Protein AF-A0A7X2LU34-F1 (afdb_monomer)

pLDDT: mean 75.91, std 15.48, range [50.25, 92.31]

Structure (mmCIF, N/CA/C/O backbone):
data_AF-A0A7X2LU34-F1
#
_entry.id   AF-A0A7X2LU34-F1
#
loop_
_atom_site.group_PDB
_atom_site.id
_atom_site.type_symbol
_atom_site.label_atom_id
_atom_site.label_alt_id
_atom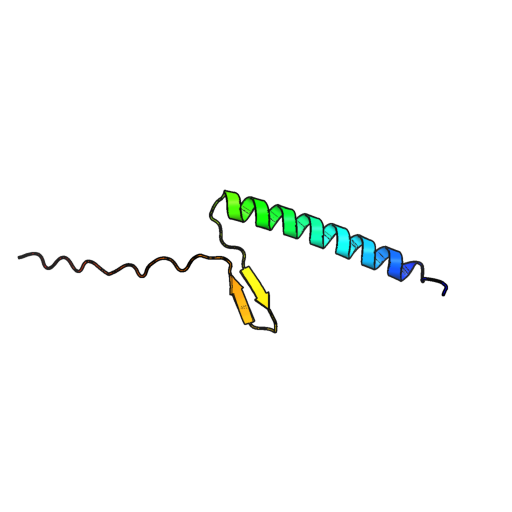_site.label_comp_id
_atom_site.label_asym_id
_atom_site.label_entity_id
_atom_site.label_seq_id
_atom_site.pdbx_PDB_ins_code
_atom_site.Cartn_x
_atom_site.Cartn_y
_atom_site.Cartn_z
_atom_site.occupancy
_atom_site.B_iso_or_equiv
_atom_site.auth_seq_id
_atom_site.auth_comp_id
_atom_site.auth_asym_id
_atom_site.auth_atom_id
_atom_site.pdbx_PDB_model_num
ATOM 1 N N . MET A 1 1 ? 19.218 -25.518 -14.297 1.00 51.41 1 MET A N 1
ATOM 2 C CA . MET A 1 1 ? 17.934 -24.858 -14.622 1.00 51.41 1 MET A CA 1
ATOM 3 C C . MET A 1 1 ? 18.216 -23.647 -15.497 1.00 51.41 1 MET A C 1
ATOM 5 O O . MET A 1 1 ? 18.975 -22.787 -15.073 1.00 51.41 1 MET A O 1
ATOM 9 N N . LYS A 1 2 ? 17.693 -23.605 -16.728 1.00 54.00 2 LYS A N 1
ATOM 10 C CA . LYS A 1 2 ? 17.775 -22.414 -17.587 1.00 54.00 2 LYS A CA 1
ATOM 11 C C . LYS A 1 2 ? 16.582 -21.528 -17.226 1.00 54.00 2 LYS A C 1
ATOM 13 O O . LYS A 1 2 ? 15.459 -21.906 -17.526 1.00 54.00 2 LYS A O 1
ATOM 18 N N . THR A 1 3 ? 16.812 -20.420 -16.527 1.00 57.88 3 THR A N 1
ATOM 19 C CA . THR A 1 3 ? 15.765 -19.418 -16.289 1.00 57.88 3 THR A CA 1
ATOM 20 C C . THR A 1 3 ? 15.416 -18.765 -17.617 1.00 57.88 3 THR A C 1
ATOM 22 O O . THR A 1 3 ? 16.289 -18.275 -18.342 1.00 57.88 3 THR A O 1
ATOM 25 N N . ASN A 1 4 ? 14.138 -18.808 -17.973 1.00 63.25 4 ASN A N 1
ATOM 26 C CA . ASN A 1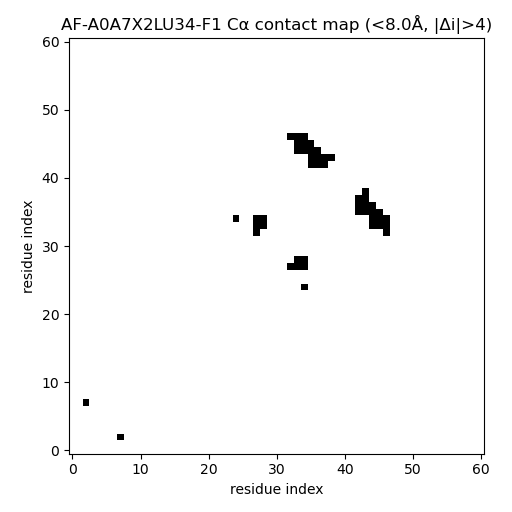 4 ? 13.679 -18.301 -19.256 1.00 63.25 4 ASN A CA 1
ATOM 27 C C . ASN A 1 4 ? 13.784 -16.770 -19.226 1.00 63.25 4 ASN A C 1
ATOM 29 O O . ASN A 1 4 ? 13.442 -16.133 -18.231 1.00 63.25 4 ASN A O 1
ATOM 33 N N . LYS A 1 5 ? 14.263 -16.149 -20.311 1.00 62.16 5 LYS A N 1
ATOM 34 C CA . LYS A 1 5 ? 14.468 -14.685 -20.413 1.00 62.16 5 LYS A CA 1
ATOM 35 C C . LYS A 1 5 ? 13.227 -13.879 -19.979 1.00 62.16 5 LYS A C 1
ATOM 37 O O . LYS A 1 5 ? 13.361 -12.790 -19.427 1.00 62.16 5 LYS A O 1
ATOM 42 N N . ASN A 1 6 ? 12.046 -14.470 -20.156 1.00 62.88 6 ASN A N 1
ATOM 43 C CA . ASN A 1 6 ? 10.740 -13.927 -19.789 1.00 62.88 6 ASN A CA 1
ATOM 44 C C . ASN A 1 6 ? 10.518 -13.854 -18.264 1.00 62.88 6 ASN A C 1
ATOM 46 O O . ASN A 1 6 ? 9.960 -12.873 -17.785 1.00 62.88 6 ASN A O 1
ATOM 50 N N . GLU A 1 7 ? 11.009 -14.823 -17.481 1.00 63.19 7 GLU A N 1
ATOM 51 C CA . GLU A 1 7 ? 10.902 -14.800 -16.008 1.00 63.19 7 GLU A CA 1
ATOM 52 C C . GLU A 1 7 ? 11.711 -13.651 -15.403 1.00 63.19 7 GLU A C 1
ATOM 54 O O . GLU A 1 7 ? 11.261 -12.979 -14.476 1.00 63.19 7 GLU A O 1
ATOM 59 N N . ARG A 1 8 ? 12.897 -13.381 -15.965 1.00 69.56 8 ARG A N 1
ATOM 60 C CA . ARG A 1 8 ? 13.764 -12.282 -15.514 1.00 69.56 8 ARG A CA 1
ATOM 61 C C . ARG A 1 8 ? 13.115 -10.919 -15.734 1.00 69.56 8 ARG A C 1
ATOM 63 O O . ARG A 1 8 ? 13.316 -10.015 -14.928 1.00 69.56 8 ARG A O 1
ATOM 70 N N . TRP A 1 9 ? 12.351 -10.780 -16.815 1.00 71.50 9 TRP A N 1
ATOM 71 C CA . TRP A 1 9 ? 11.653 -9.544 -17.152 1.00 71.50 9 TRP A CA 1
ATOM 72 C C . TRP A 1 9 ? 10.477 -9.312 -16.197 1.00 71.50 9 TRP A C 1
ATOM 74 O O . TRP A 1 9 ? 10.441 -8.285 -15.526 1.00 71.50 9 TRP A O 1
ATOM 84 N N . SER A 1 10 ? 9.599 -10.301 -16.007 1.00 72.19 10 SER A N 1
ATOM 85 C CA . SER A 1 10 ? 8.463 -10.195 -15.077 1.00 72.19 10 SER A CA 1
ATOM 86 C C . SER A 1 10 ? 8.893 -9.921 -13.631 1.00 72.19 10 SER A C 1
ATOM 88 O O . SER A 1 10 ? 8.314 -9.064 -12.963 1.00 72.19 10 SER A O 1
ATOM 90 N N . ALA A 1 11 ? 9.956 -10.578 -13.156 1.00 77.88 11 ALA A N 1
ATOM 91 C CA . ALA A 1 11 ? 10.509 -10.327 -11.824 1.00 77.88 11 ALA A CA 1
ATOM 92 C C . ALA A 1 11 ? 11.049 -8.893 -11.667 1.00 77.88 11 ALA A C 1
ATOM 94 O O . ALA A 1 11 ? 10.956 -8.304 -10.590 1.00 77.88 11 ALA A O 1
ATOM 95 N N . HIS A 1 12 ? 11.587 -8.306 -12.740 1.00 78.69 12 HIS A N 1
ATOM 96 C CA . HIS A 1 12 ? 12.082 -6.933 -12.727 1.00 78.69 12 HIS A CA 1
ATOM 97 C C . HIS A 1 12 ? 10.948 -5.909 -12.587 1.00 78.69 12 HIS A C 1
ATOM 99 O O . HIS A 1 12 ? 11.058 -4.998 -11.767 1.00 78.69 12 HIS A O 1
ATOM 105 N N . PHE A 1 13 ? 9.842 -6.084 -13.318 1.00 76.50 13 PHE A N 1
ATOM 106 C CA . PHE A 1 13 ? 8.664 -5.217 -13.179 1.00 76.50 13 PHE A CA 1
ATOM 107 C C . PHE A 1 13 ? 8.005 -5.358 -11.812 1.00 76.50 13 PHE A C 1
ATOM 109 O O . PHE A 1 13 ? 7.668 -4.349 -11.197 1.00 76.50 13 PHE A O 1
ATOM 116 N N . ALA A 1 14 ? 7.892 -6.586 -11.298 1.00 78.31 14 ALA A N 1
ATOM 117 C CA . ALA A 1 14 ? 7.393 -6.818 -9.947 1.00 78.31 14 ALA A CA 1
ATOM 118 C C . ALA A 1 14 ? 8.256 -6.097 -8.898 1.00 78.31 14 ALA A C 1
ATOM 120 O O . ALA A 1 14 ? 7.727 -5.462 -7.989 1.00 78.31 14 ALA A O 1
ATOM 121 N N . ARG A 1 15 ? 9.587 -6.122 -9.055 1.00 81.56 15 ARG A N 1
ATOM 122 C CA . ARG A 1 15 ? 10.511 -5.403 -8.169 1.00 81.56 15 ARG A CA 1
ATOM 123 C C . ARG A 1 15 ? 10.286 -3.888 -8.207 1.00 81.56 15 ARG A C 1
ATOM 125 O O . ARG A 1 15 ? 10.180 -3.288 -7.144 1.00 81.56 15 ARG A O 1
ATOM 132 N N . ILE A 1 16 ? 10.184 -3.292 -9.399 1.00 82.88 16 ILE A N 1
ATOM 133 C CA . ILE A 1 16 ? 9.928 -1.847 -9.558 1.00 82.88 16 ILE A CA 1
ATOM 134 C C . ILE A 1 16 ? 8.580 -1.468 -8.935 1.00 82.88 16 ILE A C 1
ATOM 136 O O . ILE A 1 16 ? 8.497 -0.494 -8.191 1.00 82.88 16 ILE A O 1
ATOM 140 N N . GLY A 1 17 ? 7.535 -2.255 -9.199 1.00 82.38 17 GLY A N 1
ATOM 141 C CA . GLY A 1 17 ? 6.210 -2.028 -8.626 1.00 82.38 17 GLY A CA 1
ATOM 142 C C . GLY A 1 17 ? 6.230 -2.070 -7.099 1.00 82.38 17 GLY A C 1
ATOM 143 O O . GLY A 1 17 ? 5.717 -1.162 -6.451 1.00 82.38 17 GLY A O 1
ATOM 144 N N . ASN A 1 18 ? 6.888 -3.074 -6.517 1.00 88.81 18 ASN A N 1
ATOM 145 C CA . ASN A 1 18 ? 7.011 -3.207 -5.065 1.00 88.81 18 ASN A CA 1
ATOM 146 C C . ASN A 1 18 ? 7.772 -2.034 -4.430 1.00 88.81 18 ASN A C 1
ATOM 148 O O . ASN A 1 18 ? 7.406 -1.574 -3.348 1.00 88.81 18 ASN A O 1
ATOM 152 N N . GLU A 1 19 ? 8.814 -1.540 -5.098 1.00 91.62 19 GLU A N 1
ATOM 153 C CA . GLU A 1 19 ? 9.603 -0.393 -4.646 1.00 91.62 19 GLU A CA 1
ATOM 154 C C . GLU A 1 19 ? 8.767 0.898 -4.657 1.00 91.62 19 GLU A C 1
ATOM 156 O O . GLU A 1 19 ? 8.655 1.566 -3.628 1.00 91.62 19 GLU A O 1
ATOM 161 N N . ALA A 1 20 ? 8.066 1.177 -5.760 1.00 89.69 20 ALA A N 1
ATOM 162 C CA . ALA A 1 20 ? 7.172 2.330 -5.876 1.00 89.69 20 ALA A CA 1
ATOM 163 C C . ALA A 1 20 ? 6.018 2.294 -4.856 1.00 89.69 20 ALA A C 1
ATOM 165 O O . ALA A 1 20 ? 5.706 3.308 -4.227 1.00 89.69 20 ALA A O 1
ATOM 166 N N . VAL A 1 21 ? 5.405 1.123 -4.642 1.00 89.06 21 VAL A N 1
ATOM 167 C CA . VAL A 1 21 ? 4.351 0.941 -3.630 1.00 89.06 21 VAL A CA 1
ATOM 168 C C . VAL A 1 21 ? 4.891 1.234 -2.231 1.00 89.06 21 VAL A C 1
ATOM 170 O O . VAL A 1 21 ? 4.233 1.924 -1.452 1.00 89.06 21 VAL A O 1
ATOM 173 N N . ARG A 1 22 ? 6.102 0.767 -1.909 1.00 89.56 22 ARG A N 1
ATOM 174 C CA . ARG A 1 22 ? 6.727 1.017 -0.606 1.00 89.56 22 ARG A CA 1
ATOM 175 C C . ARG A 1 22 ? 6.978 2.506 -0.372 1.00 89.56 22 ARG A C 1
ATOM 177 O O . ARG A 1 22 ? 6.700 2.994 0.724 1.00 89.56 22 ARG A O 1
ATOM 184 N N . GLU A 1 23 ? 7.479 3.223 -1.375 1.00 92.19 23 GLU A N 1
ATOM 185 C CA . GLU A 1 23 ? 7.694 4.671 -1.278 1.00 92.19 23 GLU A CA 1
ATOM 186 C C . GLU A 1 23 ? 6.387 5.437 -1.073 1.00 92.19 23 GLU A C 1
ATOM 188 O O . GLU A 1 23 ? 6.306 6.284 -0.182 1.00 92.19 23 GLU A O 1
ATOM 193 N N . ALA A 1 24 ? 5.354 5.120 -1.858 1.00 89.69 24 ALA A N 1
ATOM 194 C CA . ALA A 1 24 ? 4.043 5.748 -1.731 1.00 89.69 24 ALA A CA 1
ATOM 195 C C . ALA A 1 24 ? 3.458 5.525 -0.331 1.00 89.69 24 ALA A C 1
ATOM 197 O O . ALA A 1 24 ? 3.019 6.472 0.318 1.00 89.69 24 ALA A O 1
ATOM 198 N N . GLN A 1 25 ? 3.543 4.296 0.185 1.00 91.25 25 GLN A N 1
ATOM 199 C CA . GLN A 1 25 ? 3.067 3.980 1.529 1.00 91.25 25 GLN A CA 1
ATOM 200 C C . GLN A 1 25 ? 3.836 4.722 2.623 1.00 91.25 25 GLN A C 1
ATOM 202 O O . GLN A 1 25 ? 3.242 5.160 3.609 1.00 91.25 25 GLN A O 1
ATOM 207 N N . ALA A 1 26 ? 5.154 4.866 2.471 1.00 91.38 26 ALA A N 1
ATOM 208 C CA . ALA A 1 26 ? 5.973 5.622 3.410 1.00 91.38 26 ALA A CA 1
ATOM 209 C C . ALA A 1 26 ? 5.594 7.111 3.421 1.00 91.38 26 ALA A C 1
ATOM 211 O O . ALA A 1 26 ? 5.432 7.683 4.497 1.00 91.38 26 ALA A O 1
ATOM 212 N N . ARG A 1 27 ? 5.382 7.718 2.245 1.00 91.88 27 ARG A N 1
ATOM 213 C CA . ARG A 1 27 ? 4.914 9.110 2.131 1.00 91.88 27 ARG A CA 1
ATOM 214 C C . ARG A 1 27 ? 3.515 9.282 2.716 1.00 91.88 27 ARG A C 1
ATOM 216 O O . ARG A 1 27 ? 3.289 10.220 3.468 1.00 91.88 27 ARG A O 1
ATOM 223 N N . ASN A 1 28 ? 2.607 8.345 2.462 1.00 90.69 28 ASN A N 1
ATOM 224 C CA . ASN A 1 28 ? 1.266 8.366 3.043 1.00 90.69 28 ASN A CA 1
ATOM 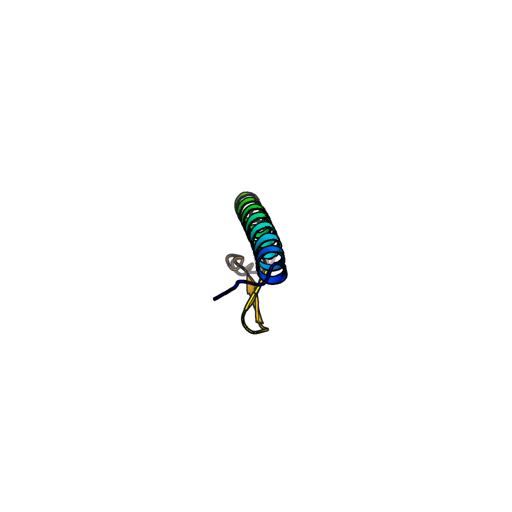225 C C . ASN A 1 28 ? 1.315 8.367 4.578 1.00 90.69 28 ASN A C 1
ATOM 227 O O . ASN A 1 28 ? 0.659 9.195 5.200 1.00 90.69 28 ASN A O 1
ATOM 231 N N . ARG A 1 29 ? 2.185 7.550 5.192 1.00 87.69 29 ARG A N 1
ATOM 232 C 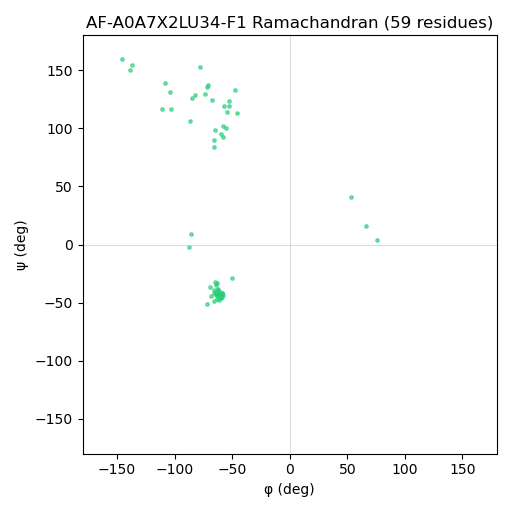CA . ARG A 1 29 ? 2.395 7.564 6.653 1.00 87.69 29 ARG A CA 1
ATOM 233 C C . ARG A 1 29 ? 2.920 8.905 7.161 1.00 87.69 29 ARG A C 1
ATOM 235 O O . ARG A 1 29 ? 2.465 9.369 8.199 1.00 87.69 29 ARG A O 1
ATOM 242 N N . GLN A 1 30 ? 3.841 9.537 6.433 1.00 89.06 30 GLN A N 1
ATOM 243 C CA . GLN A 1 30 ? 4.347 10.873 6.780 1.00 89.06 30 GLN A CA 1
ATOM 244 C C . GLN A 1 30 ? 3.256 11.948 6.697 1.00 89.06 30 GLN A C 1
ATOM 246 O O . GLN A 1 30 ? 3.272 12.898 7.472 1.00 89.06 30 GLN A O 1
ATOM 251 N N . LEU A 1 31 ? 2.306 11.788 5.775 1.00 89.50 31 LEU A N 1
ATOM 252 C CA . LEU A 1 31 ? 1.186 12.705 5.565 1.00 89.50 31 LEU A CA 1
ATOM 253 C C . LEU A 1 31 ? -0.037 12.386 6.442 1.00 89.50 31 LEU A C 1
ATOM 255 O O . LEU A 1 31 ? -1.042 13.085 6.350 1.00 89.50 31 LEU A O 1
ATOM 259 N N . GLY A 1 32 ? 0.011 11.324 7.257 1.00 86.62 32 GLY A N 1
ATOM 260 C CA . GLY A 1 32 ? -1.149 10.841 8.015 1.00 86.62 32 GLY A CA 1
ATOM 261 C C . GLY A 1 32 ? -2.275 10.278 7.136 1.00 86.62 32 GLY A C 1
ATOM 262 O O . GLY A 1 32 ? -3.405 10.132 7.598 1.00 86.62 32 GLY A O 1
ATOM 263 N N . ILE A 1 33 ? -1.988 9.970 5.869 1.00 86.75 33 ILE A N 1
ATOM 264 C CA . ILE A 1 33 ? -2.932 9.361 4.932 1.00 86.75 33 ILE A CA 1
ATOM 265 C C . ILE A 1 33 ? -2.893 7.840 5.138 1.00 86.75 33 ILE A C 1
ATOM 267 O O . ILE A 1 33 ? -1.817 7.243 5.053 1.00 86.75 33 ILE A O 1
ATOM 271 N N . PRO 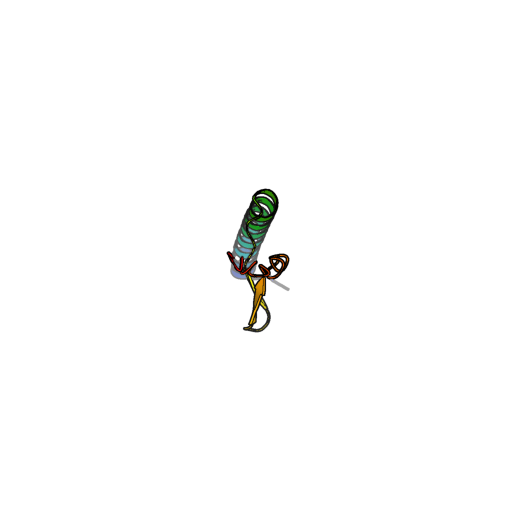A 1 34 ? -4.039 7.182 5.370 1.00 89.19 34 PRO A N 1
ATOM 272 C CA . PRO A 1 34 ? -4.075 5.738 5.532 1.00 89.19 34 PRO A CA 1
ATOM 273 C C . PRO A 1 34 ? -3.842 5.010 4.203 1.00 89.19 34 PRO A C 1
ATOM 275 O O . PRO A 1 34 ? -4.434 5.324 3.169 1.00 89.19 34 PRO A O 1
ATOM 278 N N . ASN A 1 35 ? -3.006 3.982 4.250 1.00 91.31 35 ASN A N 1
ATOM 279 C CA . ASN A 1 35 ? -2.803 3.012 3.191 1.00 91.31 35 ASN A CA 1
ATOM 280 C C . ASN A 1 35 ? -3.886 1.937 3.245 1.00 91.31 35 ASN A C 1
ATOM 282 O O . ASN A 1 35 ? -4.074 1.286 4.272 1.00 91.31 35 ASN A O 1
ATOM 286 N N . TRP A 1 36 ? -4.532 1.693 2.106 1.00 90.25 36 TRP A N 1
ATOM 287 C CA . TRP A 1 36 ? -5.527 0.638 1.927 1.00 90.25 36 TRP A CA 1
ATOM 288 C C . TRP A 1 36 ? -4.968 -0.494 1.069 1.00 90.25 36 TRP A C 1
ATOM 290 O O . TRP A 1 36 ? -4.277 -0.256 0.078 1.00 90.25 36 TRP A O 1
ATOM 300 N N . TYR A 1 37 ? -5.263 -1.733 1.448 1.00 89.12 37 TYR A N 1
ATOM 301 C CA . TYR A 1 37 ? -4.798 -2.930 0.758 1.00 89.12 37 TYR A CA 1
ATOM 302 C C . TYR A 1 37 ? -5.853 -4.039 0.828 1.00 89.12 37 TYR A C 1
ATOM 304 O O . TYR A 1 37 ? -6.762 -4.012 1.655 1.00 89.12 37 TYR A O 1
ATOM 312 N N . SER A 1 38 ? -5.758 -5.006 -0.086 1.00 88.75 38 SER A N 1
ATOM 313 C CA . SER A 1 38 ? -6.590 -6.210 -0.069 1.00 88.75 38 SER A CA 1
ATOM 314 C C . SER A 1 38 ? -5.762 -7.375 0.461 1.00 88.75 38 SER A C 1
ATOM 316 O O . SER A 1 38 ? -4.770 -7.759 -0.157 1.00 88.75 38 SER A O 1
ATOM 318 N N . LEU A 1 39 ? -6.155 -7.936 1.603 1.00 88.50 39 LEU A N 1
ATOM 319 C CA . LEU A 1 39 ? -5.598 -9.171 2.154 1.00 88.50 39 LEU A CA 1
ATOM 320 C C . LEU A 1 39 ? -6.663 -10.259 2.079 1.00 88.50 39 LEU A C 1
ATOM 322 O O . LEU A 1 39 ? -7.702 -10.160 2.726 1.00 88.50 39 LEU A O 1
ATOM 326 N N . ASN A 1 40 ? -6.407 -11.312 1.297 1.00 91.88 40 ASN A N 1
ATOM 327 C CA . ASN A 1 40 ? -7.328 -12.443 1.127 1.00 91.88 40 ASN A CA 1
ATOM 328 C C . ASN A 1 40 ? -8.753 -12.010 0.723 1.00 91.88 40 ASN A C 1
ATOM 330 O O . ASN A 1 40 ? -9.741 -12.519 1.248 1.00 91.88 40 ASN A O 1
ATOM 334 N N . GLY A 1 41 ? -8.857 -11.021 -0.171 1.00 92.31 41 GLY A N 1
ATOM 335 C CA . GLY A 1 41 ? -10.139 -10.474 -0.630 1.00 92.31 41 GLY A CA 1
ATOM 336 C C . GLY A 1 41 ? -10.836 -9.548 0.370 1.00 92.31 41 GLY A C 1
ATOM 337 O O . GLY A 1 41 ? -11.942 -9.089 0.098 1.00 92.31 41 GLY A O 1
ATOM 338 N N . LYS A 1 42 ? -10.211 -9.251 1.515 1.00 92.19 42 LYS A N 1
ATOM 339 C CA . LYS A 1 42 ? -10.719 -8.301 2.506 1.00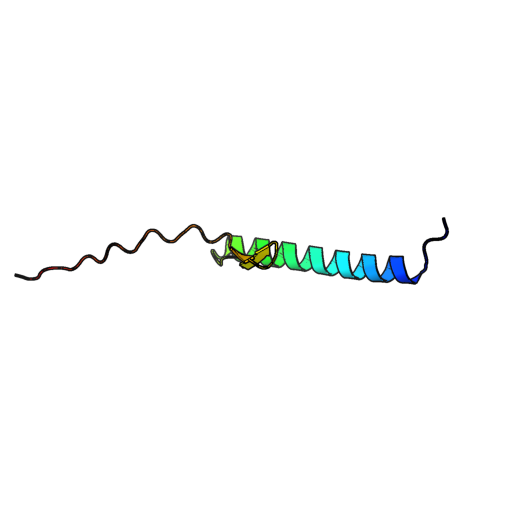 92.19 42 LYS A CA 1
ATOM 340 C C . LYS A 1 42 ? -9.948 -6.994 2.421 1.00 92.19 42 LYS A C 1
ATOM 342 O O . LYS A 1 42 ? -8.719 -6.993 2.422 1.00 92.19 42 LYS A O 1
ATOM 347 N N . LEU A 1 43 ? -10.682 -5.887 2.379 1.00 89.38 43 LEU A N 1
ATOM 348 C CA . LEU A 1 43 ? -10.109 -4.551 2.439 1.00 89.38 43 LEU A CA 1
ATOM 349 C C . LEU A 1 43 ? -9.635 -4.261 3.871 1.00 89.38 43 LEU A C 1
ATOM 351 O O . LEU A 1 43 ? -10.382 -4.455 4.828 1.00 89.38 43 LEU A O 1
ATOM 355 N N . VAL A 1 44 ? -8.396 -3.810 4.008 1.00 89.44 44 VAL A N 1
ATOM 356 C CA . VAL A 1 44 ? -7.715 -3.539 5.279 1.00 89.44 44 VAL A CA 1
ATOM 357 C C . VAL A 1 44 ? -6.919 -2.241 5.157 1.00 89.44 44 VAL A C 1
ATOM 359 O O . VAL A 1 44 ? -6.469 -1.886 4.065 1.00 89.44 44 VAL A O 1
ATOM 362 N N . SER A 1 45 ? -6.751 -1.526 6.268 1.00 89.88 45 SER A N 1
ATOM 363 C CA . SER A 1 45 ? -6.016 -0.260 6.307 1.00 89.88 45 SER A CA 1
ATOM 364 C C . SER A 1 45 ? -5.105 -0.158 7.516 1.00 89.88 45 SER A C 1
ATOM 366 O O . SER A 1 45 ? -5.398 -0.738 8.557 1.00 89.88 45 SER A O 1
ATOM 368 N N . ASP A 1 46 ? -4.051 0.647 7.405 1.00 84.00 46 ASP A N 1
ATOM 369 C CA . ASP A 1 46 ? -3.244 1.090 8.551 1.00 84.00 46 ASP A CA 1
ATOM 370 C C . ASP A 1 46 ? -3.812 2.344 9.246 1.00 84.00 46 ASP A C 1
ATOM 372 O O . ASP A 1 46 ? -3.162 2.893 10.133 1.00 84.00 46 ASP A O 1
ATOM 376 N N . ALA A 1 47 ? -5.030 2.776 8.884 1.00 79.88 47 ALA A N 1
ATOM 377 C CA . ALA A 1 47 ? -5.755 3.802 9.621 1.00 79.88 47 ALA A CA 1
ATOM 378 C C . ALA A 1 47 ? -5.851 3.381 11.092 1.00 79.88 47 ALA A C 1
ATOM 380 O O . ALA A 1 47 ? -6.525 2.401 11.419 1.00 79.88 47 ALA A O 1
ATOM 381 N N . THR A 1 48 ? -5.200 4.121 11.991 1.00 63.91 48 THR A N 1
ATOM 382 C CA . THR A 1 48 ? -5.565 4.068 13.405 1.00 63.91 48 THR A CA 1
ATOM 383 C C . THR A 1 48 ? -7.034 4.431 13.457 1.00 63.91 48 THR A C 1
ATOM 385 O O . THR A 1 48 ? -7.396 5.500 12.960 1.00 63.91 48 THR A O 1
ATOM 388 N N . ALA A 1 49 ? -7.873 3.519 13.955 1.00 57.16 49 ALA A N 1
ATOM 389 C CA . ALA A 1 49 ? -9.299 3.760 14.103 1.00 57.16 49 ALA A CA 1
ATOM 390 C C . ALA A 1 49 ? -9.461 5.149 14.719 1.00 57.16 49 ALA A C 1
ATOM 392 O O . ALA A 1 49 ? -8.991 5.376 15.834 1.00 57.16 49 ALA A O 1
ATOM 393 N N . ALA A 1 50 ? -10.013 6.091 13.949 1.00 51.69 50 ALA A N 1
ATOM 394 C CA . ALA A 1 50 ? -10.338 7.397 14.485 1.00 51.69 50 ALA A CA 1
ATOM 395 C C . ALA A 1 50 ? -11.179 7.122 15.727 1.00 51.69 50 ALA A C 1
ATOM 397 O O . ALA A 1 50 ? -12.155 6.364 15.634 1.00 51.69 50 ALA A O 1
ATOM 398 N N . GLU A 1 51 ? -10.747 7.639 16.880 1.00 52.09 51 GLU A N 1
ATOM 399 C CA . GLU A 1 51 ? -11.527 7.495 18.101 1.00 52.09 51 GLU A CA 1
ATOM 400 C C . GLU A 1 51 ? -12.970 7.871 17.769 1.00 52.09 51 GLU A C 1
ATOM 402 O O . GLU A 1 51 ? -13.185 8.848 17.036 1.00 52.09 51 GLU A O 1
ATOM 407 N N . PRO A 1 52 ? -13.955 7.059 18.195 1.00 52.72 52 PRO A N 1
ATOM 408 C CA . PRO A 1 52 ? -15.339 7.340 17.880 1.00 52.72 52 PRO A CA 1
ATOM 409 C C . PRO A 1 52 ? -15.597 8.772 18.317 1.00 52.72 52 PRO A C 1
ATOM 411 O O . PRO A 1 52 ? -15.425 9.089 19.491 1.00 52.72 52 PRO A O 1
ATOM 414 N N . ILE A 1 53 ? -15.961 9.637 17.367 1.00 58.22 53 ILE A N 1
ATOM 415 C CA . ILE A 1 53 ? -16.438 10.978 17.670 1.00 58.22 53 ILE A CA 1
ATOM 416 C C . ILE A 1 53 ? -17.654 10.798 18.576 1.00 58.22 53 ILE A C 1
ATOM 418 O O . ILE A 1 53 ? -18.774 10.556 18.119 1.00 58.22 53 ILE A O 1
ATOM 422 N N . THR A 1 54 ? -17.428 10.819 19.886 1.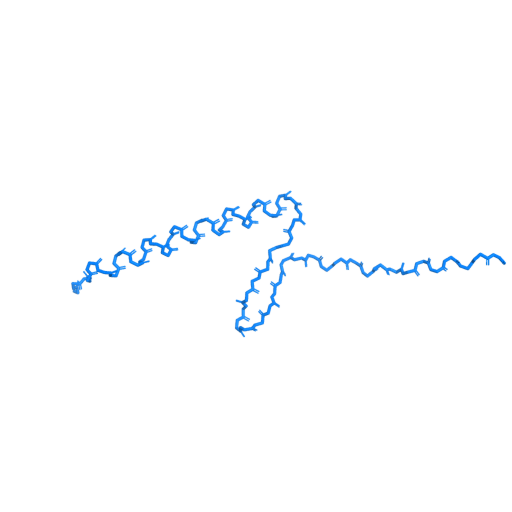00 50.25 54 THR A N 1
ATOM 423 C CA . THR A 1 54 ? -18.469 10.918 20.890 1.00 50.25 54 THR A CA 1
ATOM 424 C C . THR A 1 54 ? -19.172 12.207 20.547 1.00 50.25 54 THR A C 1
ATOM 426 O O . THR A 1 54 ? -18.650 13.299 20.751 1.00 50.25 54 THR A O 1
ATOM 429 N N . LYS A 1 55 ? -20.327 12.071 19.896 1.00 51.66 55 LYS A N 1
ATOM 430 C CA . LYS A 1 55 ? -21.211 13.183 19.600 1.00 51.66 55 LYS A CA 1
ATOM 431 C C . LYS A 1 55 ? -21.490 13.841 20.944 1.00 51.66 55 LYS A C 1
ATOM 433 O O . LYS A 1 55 ? -22.286 13.332 21.727 1.00 51.66 55 LYS A O 1
ATOM 438 N N . THR A 1 56 ? -20.808 14.942 21.234 1.00 50.50 56 THR A N 1
ATOM 439 C CA . THR A 1 56 ? -21.209 15.889 22.261 1.00 50.50 56 THR A CA 1
ATOM 440 C C . THR A 1 56 ? -22.509 16.491 21.760 1.00 50.50 56 THR A C 1
ATOM 442 O O . THR A 1 56 ? -22.548 17.525 21.101 1.00 50.50 56 THR A O 1
ATOM 445 N N . THR A 1 57 ? -23.609 15.785 22.016 1.00 52.50 57 THR A N 1
ATOM 446 C CA . THR A 1 57 ? -24.933 16.382 21.989 1.00 52.50 57 THR A CA 1
ATOM 447 C C . THR A 1 57 ? -24.949 17.380 23.137 1.00 52.50 57 THR A C 1
ATOM 449 O O . THR A 1 57 ? -25.230 17.045 24.282 1.00 52.50 57 THR A O 1
ATOM 452 N N . THR A 1 58 ? -24.544 18.610 22.828 1.00 52.25 58 THR A N 1
ATOM 453 C CA . THR A 1 58 ? -24.800 19.786 23.648 1.00 52.25 58 THR A CA 1
ATOM 454 C C . THR A 1 58 ? -26.311 19.922 23.775 1.00 52.25 58 THR A C 1
ATOM 456 O O . THR A 1 58 ? -26.974 20.485 22.905 1.00 52.25 58 THR A O 1
ATOM 459 N N . THR A 1 59 ? -26.863 19.390 24.861 1.00 57.72 59 THR A N 1
ATOM 460 C CA . THR A 1 59 ? -28.156 19.823 25.383 1.00 57.72 59 THR A CA 1
ATOM 461 C C . THR A 1 59 ? -27.970 21.269 25.837 1.00 57.72 59 THR A C 1
ATOM 463 O O . THR A 1 59 ? -27.371 21.531 26.879 1.00 57.72 59 THR A O 1
ATOM 466 N N . ARG A 1 60 ? -28.377 22.221 24.991 1.00 51.25 60 ARG A N 1
ATOM 467 C CA . ARG A 1 60 ? -28.562 23.625 25.390 1.00 51.25 60 ARG A CA 1
ATOM 468 C C . ARG A 1 60 ? -29.898 23.746 26.154 1.00 51.25 60 ARG A C 1
ATOM 470 O O . ARG A 1 60 ? -30.762 22.905 25.920 1.00 51.25 60 ARG A O 1
ATOM 477 N N . PRO A 1 61 ? -30.005 24.731 27.066 1.00 60.66 61 PRO A N 1
ATOM 478 C CA . PRO A 1 61 ? -30.797 24.688 28.298 1.00 60.66 61 PRO A CA 1
ATOM 479 C C . PRO A 1 61 ? -32.307 24.620 28.091 1.00 60.66 61 PRO A C 1
ATOM 481 O O . PRO A 1 61 ? -32.784 25.148 27.060 1.00 60.66 61 PRO A O 1
#

Sequence (61 aa):
MKTNKNERWSAHFARIGNEAVREAQARNRQLGIPNWYSLNGKLVSDATAAEPITKTTTTRP

Mean predicted aligned error: 12.09 Å

Foldseek 3Di:
DDDDPVVVVVVVVVVVVVVVVVVVCVVCVVVVHWDWDADPNDIDIPNPPDDPPPPPPPPDD

Secondary structure (DSSP, 8-state):
----HHHHHHHHHHHHHHHHHHHHHHHHHHTTPPPEEEETTEEEE----PPP---------

Solvent-accessible surface area (backbone atoms only — not comparable to full-atom values): 3964 Å² total; per-residue (Å²): 134,86,80,53,76,66,57,62,51,54,53,50,53,52,50,53,51,54,51,53,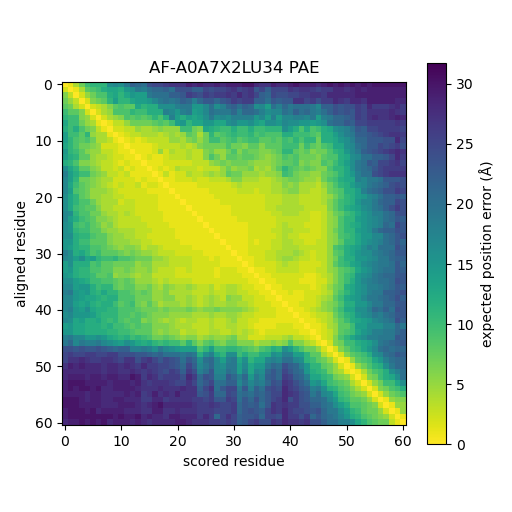51,51,51,52,48,52,52,28,56,75,70,73,43,63,52,76,46,72,58,95,88,37,82,45,61,71,54,72,77,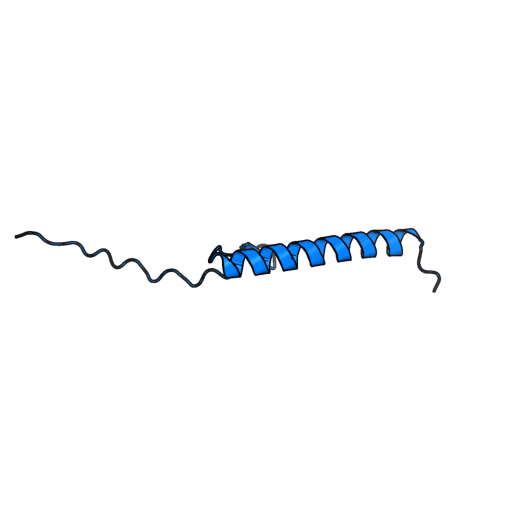72,72,80,80,74,77,78,76,76,81,73,134

Radius of gyration: 21.1 Å; Cα contacts (8 Å, |Δi|>4): 24; chains: 1; bounding box: 49×50×49 Å

Organism: NCBI:txid2666085